Protein AF-A0ABD1UMJ4-F1 (afdb_monomer)

Foldseek 3Di:
DDDDDDDDPPPPDDPCRVPVDDDDPVPPPCDPVNVVVVPPPPDPPPDDFDADPNDTDDDDDPVNVVVVVVQQPLKDKAFAPAFDDDVVLVVVVLVVLVDPFDWDWADDDRGIIMIGTPDPCSSVSVVVDPCVVVDDD

Structure (mmCIF, N/CA/C/O backbone):
data_AF-A0ABD1UMJ4-F1
#
_entry.id   AF-A0ABD1UMJ4-F1
#
loop_
_atom_site.group_PDB
_atom_site.id
_atom_site.type_symbol
_atom_site.label_atom_id
_atom_site.label_alt_id
_atom_site.label_comp_id
_atom_site.label_asym_id
_atom_site.label_entity_id
_atom_site.label_seq_id
_atom_site.pdbx_PDB_ins_code
_atom_site.Cartn_x
_atom_site.Cartn_y
_atom_site.Cartn_z
_atom_site.occupancy
_atom_site.B_iso_or_equiv
_atom_site.auth_seq_id
_atom_site.auth_comp_id
_atom_site.auth_asym_id
_atom_site.auth_atom_id
_atom_site.pdbx_PDB_model_num
ATOM 1 N N . MET A 1 1 ? -54.437 -58.562 -3.055 1.00 43.81 1 MET A N 1
ATOM 2 C CA . MET A 1 1 ? -53.297 -57.847 -2.447 1.00 43.81 1 MET A CA 1
ATOM 3 C C . MET A 1 1 ? -52.247 -57.646 -3.526 1.00 43.81 1 MET A C 1
ATOM 5 O O . MET A 1 1 ? -51.534 -58.589 -3.827 1.00 43.81 1 MET A O 1
ATOM 9 N N . ALA A 1 2 ? -52.235 -56.474 -4.156 1.00 39.75 2 ALA A N 1
ATOM 10 C CA . ALA A 1 2 ? -51.136 -55.981 -4.986 1.00 39.75 2 ALA A CA 1
ATOM 11 C C . ALA A 1 2 ? -51.357 -54.469 -5.148 1.00 39.75 2 ALA A C 1
ATOM 13 O O . ALA A 1 2 ? -52.283 -54.056 -5.842 1.00 39.75 2 ALA A O 1
ATOM 14 N N . GLU A 1 3 ? -50.590 -53.663 -4.412 1.00 41.69 3 GLU A N 1
ATOM 15 C CA . GLU A 1 3 ? -50.497 -52.221 -4.638 1.00 41.69 3 GLU A CA 1
ATOM 16 C C . GLU A 1 3 ? -49.481 -51.982 -5.759 1.00 41.69 3 GLU A C 1
ATOM 18 O O . GLU A 1 3 ? -48.281 -52.166 -5.567 1.00 41.69 3 GLU A O 1
ATOM 23 N N . GLU A 1 4 ? -49.959 -51.601 -6.941 1.00 43.12 4 GLU A N 1
ATOM 24 C CA . GLU A 1 4 ? -49.116 -51.119 -8.037 1.00 43.12 4 GLU A CA 1
ATOM 25 C C . GLU A 1 4 ? -48.921 -49.606 -7.854 1.00 43.12 4 GLU A C 1
ATOM 27 O O . GLU A 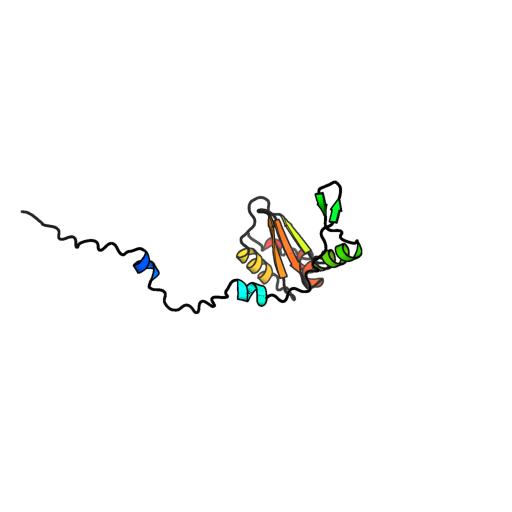1 4 ? -49.802 -48.795 -8.146 1.00 43.12 4 GLU A O 1
ATOM 32 N N . GLY A 1 5 ? -47.766 -49.226 -7.305 1.00 42.66 5 GLY A N 1
ATOM 33 C CA . GLY A 1 5 ? -47.343 -47.836 -7.167 1.00 42.66 5 GLY A CA 1
ATOM 34 C C . GLY A 1 5 ? -47.042 -47.209 -8.528 1.00 42.66 5 GLY A C 1
ATOM 35 O O . GLY A 1 5 ? -46.014 -47.486 -9.144 1.00 42.66 5 GLY A O 1
ATOM 36 N N . ILE A 1 6 ? -47.925 -46.321 -8.980 1.00 47.91 6 ILE A N 1
ATOM 37 C CA . ILE A 1 6 ? -47.731 -45.499 -10.177 1.00 47.91 6 ILE A CA 1
ATOM 38 C C . ILE A 1 6 ? -46.713 -44.396 -9.848 1.00 47.91 6 ILE A C 1
ATOM 40 O O . ILE A 1 6 ? -47.076 -43.336 -9.340 1.00 47.91 6 ILE A O 1
ATOM 44 N N . TYR A 1 7 ? -45.432 -44.617 -10.146 1.00 46.56 7 TYR A N 1
ATOM 45 C CA . TYR A 1 7 ? -44.471 -43.516 -10.256 1.00 46.56 7 TYR A CA 1
ATOM 46 C C . TYR A 1 7 ? -44.505 -42.962 -11.687 1.00 46.56 7 TYR A C 1
ATOM 48 O O . TYR A 1 7 ? -44.305 -43.725 -12.636 1.00 46.56 7 TYR A O 1
ATOM 56 N N . PRO A 1 8 ? -44.749 -41.654 -11.888 1.00 59.72 8 PRO A N 1
ATOM 57 C CA . PRO A 1 8 ? -44.726 -41.074 -13.223 1.00 59.72 8 PRO A CA 1
ATOM 58 C C . PRO A 1 8 ? -43.303 -41.116 -13.807 1.00 59.72 8 PRO A C 1
ATOM 60 O O . PRO A 1 8 ? -42.323 -41.029 -13.057 1.00 59.72 8 PRO A O 1
ATOM 63 N N . PRO A 1 9 ? -43.154 -41.216 -15.141 1.00 53.41 9 PRO A N 1
ATOM 64 C CA . PRO A 1 9 ? -41.846 -41.224 -15.777 1.00 53.41 9 PRO A CA 1
ATOM 65 C C . PRO A 1 9 ? -41.124 -39.909 -15.473 1.00 53.41 9 PRO A C 1
ATOM 67 O O . PRO A 1 9 ? -41.592 -38.821 -15.813 1.00 53.41 9 PRO A O 1
ATOM 70 N N . MET A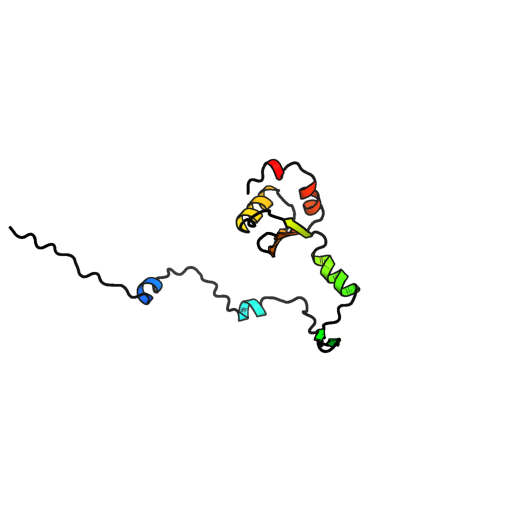 1 10 ? -39.968 -40.010 -14.817 1.00 55.25 10 MET A N 1
ATOM 71 C CA . MET A 1 10 ? -39.075 -38.883 -14.558 1.00 55.25 10 MET A CA 1
ATOM 72 C C . MET A 1 10 ? -38.580 -38.323 -15.895 1.00 55.25 10 MET A C 1
ATOM 74 O O . MET A 1 10 ? -37.611 -38.816 -16.474 1.00 55.25 10 MET A O 1
ATOM 78 N N . CYS A 1 11 ? -39.254 -37.285 -16.388 1.00 57.12 11 CYS A N 1
ATOM 79 C CA . CYS A 1 11 ? -38.816 -36.502 -17.533 1.00 57.12 11 CYS A CA 1
ATOM 80 C C . CYS A 1 11 ? -37.507 -35.794 -17.149 1.00 57.12 11 CYS A C 1
ATOM 82 O O . CYS A 1 11 ? -37.504 -34.779 -16.446 1.00 57.12 11 CYS A O 1
ATOM 84 N N . ARG A 1 12 ? -36.370 -36.388 -17.531 1.00 57.91 12 ARG A N 1
ATOM 85 C CA . ARG A 1 12 ? -35.047 -35.795 -17.327 1.00 57.91 12 ARG A CA 1
ATOM 86 C C . ARG A 1 12 ? -34.929 -34.580 -18.239 1.00 57.91 12 ARG A C 1
ATOM 88 O O . ARG A 1 12 ? -34.683 -34.722 -19.432 1.00 57.91 12 ARG A O 1
ATOM 95 N N . LYS A 1 13 ? -35.112 -33.392 -17.666 1.00 60.59 13 LYS A N 1
ATOM 96 C CA . LYS A 1 13 ? -34.873 -32.124 -18.360 1.00 60.59 13 LYS A CA 1
ATOM 97 C C . LYS A 1 13 ? -33.427 -32.076 -18.844 1.00 60.59 13 LYS A C 1
ATOM 99 O O . LYS A 1 13 ? -32.503 -32.382 -18.088 1.00 60.59 13 LYS A O 1
ATOM 104 N N . SER A 1 14 ? -33.241 -31.695 -20.103 1.00 68.25 14 SER A N 1
ATOM 105 C CA . SER A 1 14 ? -31.914 -31.470 -20.677 1.00 68.25 14 SER A CA 1
ATOM 106 C C . SER A 1 14 ? -31.247 -30.274 -19.992 1.00 68.25 14 SER A C 1
ATOM 108 O O . SER A 1 14 ? -31.924 -29.323 -19.601 1.00 68.25 14 SER A O 1
ATOM 110 N N . TYR A 1 15 ? -29.916 -30.286 -19.875 1.00 49.16 15 TYR A N 1
ATOM 111 C CA . TYR A 1 15 ? -29.146 -29.167 -19.314 1.00 49.16 15 TYR A CA 1
ATOM 112 C C . TYR A 1 15 ? -29.509 -27.833 -19.990 1.00 49.16 15 TYR A C 1
ATOM 114 O O . TYR A 1 15 ? -29.702 -26.833 -19.304 1.00 49.16 15 TYR A O 1
ATOM 122 N N . ALA A 1 16 ? -29.715 -27.850 -21.315 1.00 59.38 16 ALA A N 1
ATOM 123 C CA . ALA A 1 16 ? -30.155 -26.699 -22.110 1.00 59.38 16 ALA A CA 1
ATOM 124 C C . ALA A 1 16 ? -31.508 -26.121 -21.646 1.00 59.38 16 ALA A C 1
ATOM 126 O O . ALA A 1 16 ? -31.731 -24.915 -21.686 1.00 59.38 16 ALA A O 1
ATOM 127 N N . GLU A 1 17 ? -32.401 -26.975 -21.155 1.00 60.84 17 GLU A N 1
ATOM 128 C CA . GLU A 1 17 ? -33.739 -26.602 -20.699 1.00 60.84 17 GLU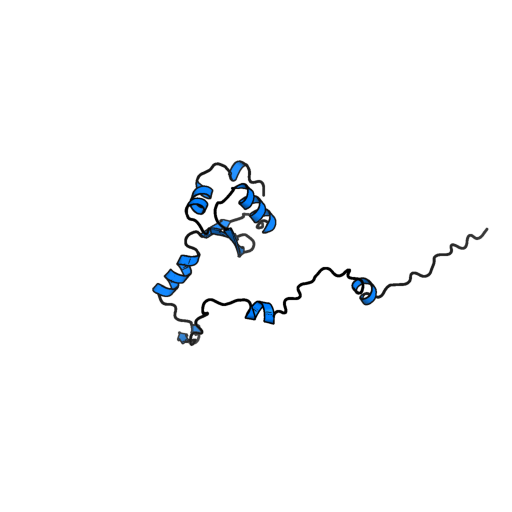 A CA 1
ATOM 129 C C . GLU A 1 17 ? -33.715 -26.005 -19.283 1.00 60.84 17 GLU A C 1
ATOM 131 O O . GLU A 1 17 ? -34.491 -25.103 -18.967 1.00 60.84 17 GLU A O 1
ATOM 136 N N . VAL A 1 18 ? -32.777 -26.460 -18.443 1.00 59.66 18 VAL A N 1
ATOM 137 C CA . VAL A 1 18 ? -32.519 -25.882 -17.113 1.00 59.66 18 VAL A CA 1
ATOM 138 C C . VAL A 1 18 ? -31.911 -24.483 -17.237 1.00 59.66 18 VAL A C 1
ATOM 140 O O . VAL A 1 18 ? -32.262 -23.594 -16.464 1.00 59.66 18 VAL A O 1
ATOM 143 N N . VAL A 1 19 ? -31.041 -24.258 -18.226 1.00 63.78 19 VAL A N 1
ATOM 144 C CA . VAL A 1 19 ? -30.393 -22.949 -18.435 1.00 63.78 19 VAL A CA 1
ATOM 145 C C . VAL A 1 19 ? -31.207 -21.984 -19.306 1.00 63.78 19 VAL A C 1
ATOM 147 O O . VAL A 1 19 ? -30.949 -20.782 -19.276 1.00 63.78 19 VAL A O 1
ATOM 150 N N . GLY A 1 20 ? -32.204 -22.475 -20.050 1.00 48.41 20 GLY A N 1
ATOM 151 C CA . GLY A 1 20 ? -32.977 -21.693 -21.024 1.00 48.41 20 GLY A CA 1
ATOM 152 C C . GLY A 1 20 ? -34.005 -20.717 -20.437 1.00 48.41 20 GLY A C 1
ATOM 153 O O . GLY A 1 20 ? -34.531 -19.880 -21.165 1.00 48.41 20 GLY A O 1
ATOM 154 N N . ARG A 1 21 ? -34.296 -20.772 -19.130 1.00 51.25 21 ARG A N 1
ATOM 155 C CA . ARG A 1 21 ? -35.184 -19.805 -18.461 1.00 51.25 21 ARG A CA 1
ATOM 156 C C . ARG A 1 21 ? -34.393 -18.879 -17.548 1.00 51.25 21 ARG A C 1
ATOM 158 O O . ARG A 1 21 ? -34.421 -19.019 -16.328 1.00 51.25 21 ARG A O 1
ATOM 165 N N . LYS A 1 22 ? -33.732 -17.883 -18.134 1.00 47.19 22 LYS A N 1
ATOM 166 C CA . LYS A 1 22 ? -33.387 -16.667 -17.394 1.00 47.19 22 LYS A CA 1
ATOM 167 C C . LYS A 1 22 ? -34.503 -15.647 -17.585 1.00 47.19 22 LYS A C 1
ATOM 169 O O . LYS A 1 22 ? -34.756 -15.197 -18.698 1.00 47.19 22 LYS A O 1
ATOM 174 N N . ALA A 1 23 ? -35.152 -15.275 -16.480 1.00 45.75 23 ALA A N 1
ATOM 175 C CA . ALA A 1 23 ? -35.774 -13.964 -16.377 1.00 45.75 23 ALA A CA 1
ATOM 176 C C . ALA A 1 23 ? -34.718 -12.924 -16.774 1.00 45.75 23 ALA A C 1
ATOM 178 O O . ALA A 1 23 ? -33.555 -13.059 -16.380 1.00 45.75 23 ALA A O 1
ATOM 179 N N . ALA A 1 24 ? -35.106 -11.945 -17.587 1.00 47.78 24 ALA A N 1
ATOM 180 C CA . ALA A 1 24 ? -34.226 -10.889 -18.060 1.00 47.78 24 ALA A CA 1
ATOM 181 C C . ALA A 1 24 ? -33.731 -10.045 -16.874 1.00 47.78 24 ALA A C 1
ATOM 183 O O . ALA A 1 24 ? -34.290 -9.007 -16.535 1.00 47.78 24 ALA A O 1
ATOM 184 N N . ILE A 1 25 ? -32.666 -10.506 -16.225 1.00 51.62 25 ILE A N 1
ATOM 185 C CA . ILE A 1 25 ? -31.741 -9.631 -15.522 1.00 51.62 25 ILE A CA 1
ATOM 186 C C . ILE A 1 25 ? -31.141 -8.774 -16.639 1.00 51.62 25 ILE A C 1
ATOM 188 O O . ILE A 1 25 ? -30.676 -9.368 -17.618 1.00 51.62 25 ILE A O 1
ATOM 192 N N . PRO A 1 26 ? -31.159 -7.430 -16.565 1.00 43.72 26 PRO A N 1
ATOM 193 C CA . PRO A 1 26 ? -30.450 -6.588 -17.519 1.00 43.72 26 PRO A CA 1
ATOM 194 C C . PRO A 1 26 ? -28.950 -6.869 -17.387 1.00 43.72 26 PRO A C 1
ATOM 196 O O . PRO A 1 26 ? -28.209 -6.223 -16.649 1.00 43.72 26 PRO A O 1
ATOM 199 N N . SER A 1 27 ? -28.522 -7.911 -18.088 1.00 53.44 27 SER A N 1
ATOM 200 C CA . SER A 1 27 ? -27.148 -8.276 -18.333 1.00 53.44 27 SER A CA 1
ATOM 201 C C . SER A 1 27 ? -26.615 -7.185 -19.239 1.00 53.44 27 SER A C 1
ATOM 203 O O . SER A 1 27 ? -26.861 -7.177 -20.443 1.00 53.44 27 SER A O 1
ATOM 205 N N . ARG A 1 28 ? -25.952 -6.188 -18.653 1.00 57.25 28 ARG A N 1
ATOM 206 C CA . ARG A 1 28 ? -25.111 -5.283 -19.426 1.00 57.25 28 ARG A CA 1
ATOM 207 C C . ARG A 1 28 ? -23.933 -6.127 -19.899 1.00 57.25 28 ARG A C 1
ATOM 209 O O . ARG A 1 28 ? -22.894 -6.149 -19.244 1.00 57.25 28 ARG A O 1
ATOM 216 N N . GLU A 1 29 ? -24.135 -6.867 -20.985 1.00 57.34 29 GLU A N 1
ATOM 217 C CA . GLU A 1 29 ? -23.101 -7.630 -21.675 1.00 57.34 29 GLU A CA 1
ATOM 218 C C . GLU A 1 29 ? -22.128 -6.623 -22.271 1.00 57.34 29 GLU A C 1
ATOM 220 O O . GLU A 1 29 ? -22.232 -6.186 -23.414 1.00 57.34 29 GLU A O 1
ATOM 225 N N . LYS A 1 30 ? -21.202 -6.157 -21.438 1.00 59.47 30 LYS A N 1
ATOM 226 C CA . LYS A 1 30 ? -20.046 -5.433 -21.928 1.00 59.47 30 LYS A CA 1
ATOM 227 C C . LYS A 1 30 ? -19.196 -6.489 -22.620 1.00 59.47 30 LYS A C 1
ATOM 229 O O . LYS A 1 30 ? -18.596 -7.324 -21.948 1.00 59.47 30 LYS A O 1
ATOM 234 N N . SER A 1 31 ? -19.193 -6.478 -23.952 1.00 76.31 31 SER A N 1
ATOM 235 C CA . SER A 1 31 ? -18.185 -7.200 -24.730 1.00 76.31 31 SER A CA 1
ATOM 236 C C . SER A 1 31 ? -16.804 -6.888 -24.145 1.00 76.31 31 SER A C 1
ATOM 238 O O . SER A 1 31 ? -16.559 -5.747 -23.740 1.00 76.31 31 SER A O 1
ATOM 240 N N . PHE A 1 32 ? -15.907 -7.876 -24.103 1.00 65.69 32 PHE A N 1
ATOM 241 C CA . PHE A 1 32 ? -14.512 -7.660 -23.705 1.00 65.69 32 PHE A CA 1
ATOM 242 C C . PHE A 1 32 ? -13.897 -6.489 -24.482 1.00 65.69 32 PHE A C 1
ATOM 244 O O . PHE A 1 32 ? -13.219 -5.650 -23.897 1.00 65.69 32 PHE A O 1
ATOM 251 N N . GLU A 1 33 ? -14.235 -6.365 -25.766 1.00 69.38 33 GLU A N 1
ATOM 252 C CA . GLU A 1 33 ? -13.840 -5.241 -26.614 1.00 69.38 33 GLU A CA 1
ATOM 253 C C . GLU A 1 33 ? -14.361 -3.900 -26.084 1.00 69.38 33 GLU A C 1
ATOM 255 O O . GLU A 1 33 ? -13.607 -2.936 -26.010 1.00 69.38 33 GLU A O 1
ATOM 260 N N . GLY A 1 34 ? -15.616 -3.845 -25.631 1.00 70.62 34 GLY A N 1
ATOM 261 C CA . GLY A 1 34 ? -16.221 -2.649 -25.039 1.00 70.62 34 GLY A CA 1
ATOM 262 C C . GLY A 1 34 ? -15.631 -2.265 -23.677 1.00 70.62 34 GLY A C 1
ATOM 263 O O . GLY A 1 34 ? -15.680 -1.099 -23.291 1.00 70.62 34 GLY A O 1
ATOM 264 N N . ILE A 1 35 ? -15.057 -3.223 -22.943 1.00 70.88 35 ILE A N 1
ATOM 265 C CA . ILE A 1 35 ? -14.307 -2.944 -21.711 1.00 70.88 35 ILE A CA 1
ATOM 266 C C . ILE A 1 35 ? -12.934 -2.372 -22.066 1.00 70.88 35 ILE A C 1
ATOM 268 O O . ILE A 1 35 ? -12.571 -1.326 -21.542 1.00 70.88 35 ILE A O 1
ATOM 272 N N . VAL A 1 36 ? -12.211 -3.011 -22.990 1.00 70.44 36 VAL A N 1
ATOM 273 C CA . VAL A 1 36 ? -10.867 -2.583 -23.408 1.00 70.44 36 VAL A CA 1
ATOM 274 C C . VAL A 1 36 ? -10.896 -1.207 -24.081 1.00 70.44 36 VAL A C 1
ATOM 276 O O . VAL A 1 36 ? -10.067 -0.365 -23.766 1.00 70.44 36 VAL A O 1
ATOM 279 N N . THR A 1 37 ? -11.875 -0.935 -24.948 1.00 69.00 37 THR A N 1
ATOM 280 C CA . THR A 1 37 ? -12.031 0.381 -25.602 1.00 69.00 37 THR A CA 1
ATOM 281 C C . THR A 1 37 ? -12.621 1.451 -24.683 1.00 69.00 37 THR A C 1
ATOM 283 O O . THR A 1 37 ? -12.333 2.634 -24.851 1.00 69.00 37 THR A O 1
ATOM 286 N N . GLY A 1 38 ? -13.436 1.063 -23.697 1.00 61.41 38 GLY A N 1
ATOM 287 C CA . GLY A 1 38 ? -13.981 1.978 -22.690 1.00 61.41 38 GLY A CA 1
ATOM 288 C C . GLY A 1 38 ? -12.955 2.413 -21.640 1.00 61.41 38 GLY A C 1
ATOM 289 O O . GLY A 1 38 ? -13.124 3.458 -21.008 1.00 61.41 38 GLY A O 1
ATOM 290 N N . MET A 1 39 ? -11.883 1.638 -21.464 1.00 58.88 39 MET A N 1
ATOM 291 C CA . MET A 1 39 ? -10.720 2.033 -20.682 1.00 58.88 39 MET A CA 1
ATOM 292 C C . MET A 1 39 ? -9.894 3.009 -21.517 1.00 58.88 39 MET A C 1
ATOM 294 O O . MET A 1 39 ? -9.054 2.614 -22.319 1.00 58.88 39 MET A O 1
ATOM 298 N N . LYS A 1 40 ? -10.117 4.311 -21.318 1.00 54.59 40 LYS A N 1
ATOM 299 C CA . LYS A 1 40 ? -9.109 5.307 -21.684 1.00 54.59 40 LYS A CA 1
ATOM 300 C C . LYS A 1 40 ? -7.869 4.991 -20.852 1.00 54.59 40 LYS A C 1
ATOM 302 O O . LYS A 1 40 ? -7.829 5.323 -19.672 1.00 54.59 40 LYS A O 1
ATOM 307 N N . SER A 1 41 ? -6.905 4.276 -21.428 1.00 56.38 41 SER A N 1
ATOM 308 C CA . SER A 1 41 ? -5.596 4.165 -20.806 1.00 56.38 41 SER A CA 1
ATOM 309 C C . SER A 1 41 ? -4.989 5.557 -20.843 1.00 56.38 41 SER A C 1
ATOM 311 O O . SER A 1 41 ? -4.771 6.098 -21.932 1.00 56.38 41 SER A O 1
ATOM 313 N N . ASP A 1 42 ? -4.708 6.139 -19.686 1.00 56.47 42 ASP A N 1
ATOM 314 C CA . ASP A 1 42 ? -3.662 7.149 -19.618 1.00 56.47 42 ASP A CA 1
ATOM 315 C C . ASP A 1 42 ? -2.413 6.507 -20.236 1.00 56.47 42 ASP A C 1
ATOM 317 O O . ASP A 1 42 ? -1.960 5.478 -19.741 1.00 56.47 42 ASP A O 1
ATOM 321 N N . ASN A 1 43 ? -1.992 7.029 -21.398 1.00 57.53 43 ASN A N 1
ATOM 322 C CA . ASN A 1 43 ? -0.894 6.569 -22.260 1.00 57.53 43 ASN A CA 1
ATOM 323 C C . ASN A 1 43 ? -0.065 5.413 -21.676 1.00 57.53 43 ASN A C 1
ATOM 325 O O . ASN A 1 43 ? 0.868 5.635 -20.900 1.00 57.53 43 ASN A O 1
ATOM 329 N N . VAL A 1 44 ? -0.362 4.177 -22.087 1.00 55.41 44 VAL A N 1
ATOM 330 C CA . VAL A 1 44 ? 0.662 3.133 -22.019 1.00 55.41 44 VAL A CA 1
ATOM 331 C C . VAL A 1 44 ? 1.695 3.527 -23.066 1.00 55.41 44 VAL A C 1
ATOM 333 O O . VAL A 1 44 ? 1.464 3.323 -24.256 1.00 55.41 44 VAL A O 1
ATOM 336 N N . ASP A 1 45 ? 2.795 4.148 -22.635 1.00 65.75 45 ASP A N 1
ATOM 337 C CA . ASP A 1 45 ? 3.940 4.402 -23.507 1.00 65.75 45 ASP A CA 1
ATOM 338 C C . ASP A 1 45 ? 4.403 3.053 -24.060 1.00 65.75 45 ASP A C 1
ATOM 340 O O . ASP A 1 45 ? 5.009 2.242 -23.353 1.00 65.75 45 ASP A O 1
ATOM 344 N N . VAL A 1 46 ? 4.075 2.787 -25.323 1.00 68.38 46 VAL A N 1
ATOM 345 C CA . VAL A 1 46 ? 4.579 1.624 -26.046 1.00 68.38 46 VAL A CA 1
ATOM 346 C C . VAL A 1 46 ? 6.063 1.877 -26.272 1.00 68.38 46 VAL A C 1
ATOM 348 O O . VAL A 1 46 ? 6.450 2.668 -27.128 1.00 68.38 46 VAL A O 1
ATOM 351 N N . ARG A 1 47 ? 6.895 1.248 -25.444 1.00 70.56 47 ARG A N 1
ATOM 352 C CA . ARG A 1 47 ? 8.352 1.383 -25.506 1.00 70.56 47 ARG A CA 1
ATOM 353 C C . ARG A 1 47 ? 8.950 0.299 -26.377 1.00 70.56 47 ARG A C 1
ATOM 355 O O . ARG A 1 47 ? 8.490 -0.842 -26.375 1.00 70.56 47 ARG A O 1
ATOM 362 N N . GLU A 1 48 ? 10.023 0.653 -27.068 1.00 76.50 48 GLU A N 1
ATOM 363 C CA . GLU A 1 48 ? 10.851 -0.326 -27.757 1.00 76.50 48 GLU A CA 1
ATOM 364 C C . GLU A 1 48 ? 11.544 -1.223 -26.723 1.00 76.50 48 GLU A C 1
ATOM 366 O O . GLU A 1 48 ? 12.203 -0.750 -25.793 1.00 76.50 48 GLU A O 1
ATOM 371 N N . ALA A 1 49 ? 11.363 -2.537 -26.862 1.00 79.06 49 ALA A N 1
ATOM 372 C CA . ALA A 1 49 ? 12.056 -3.508 -26.031 1.00 79.06 49 ALA A CA 1
ATOM 373 C C . ALA A 1 49 ? 13.553 -3.493 -26.379 1.00 79.06 49 ALA A C 1
ATOM 375 O O . ALA A 1 49 ? 13.933 -3.674 -27.534 1.00 79.06 49 ALA A O 1
ATOM 376 N N . SER A 1 50 ? 14.404 -3.292 -25.374 1.00 81.62 50 SER A N 1
ATOM 377 C CA . SER A 1 50 ? 15.860 -3.371 -25.517 1.00 81.62 50 SER A CA 1
ATOM 378 C C . SER A 1 50 ? 16.363 -4.766 -25.132 1.00 81.62 50 SER A C 1
ATOM 380 O O . SER A 1 50 ? 15.655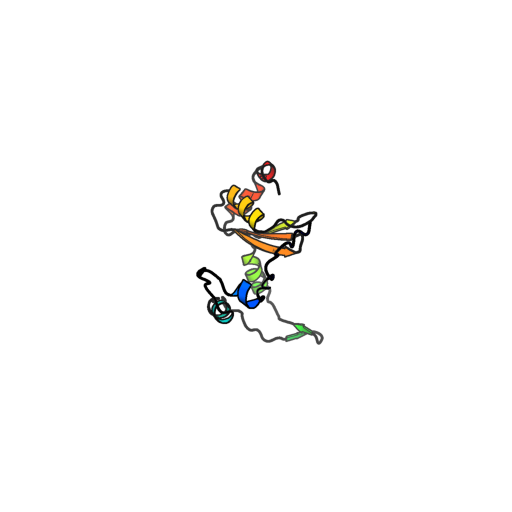 -5.523 -24.471 1.00 81.62 50 SER A O 1
ATOM 382 N N . VAL A 1 51 ? 17.585 -5.128 -25.529 1.00 89.81 51 VAL A N 1
ATOM 383 C CA . VAL A 1 51 ? 18.216 -6.396 -25.129 1.00 89.81 51 VAL A CA 1
ATOM 384 C C . VAL A 1 51 ? 19.392 -6.099 -24.206 1.00 89.81 51 VAL A C 1
ATOM 386 O O . VAL A 1 51 ? 20.344 -5.428 -24.601 1.00 89.81 51 VAL A O 1
ATOM 389 N N . TYR A 1 52 ? 19.348 -6.624 -22.984 1.00 86.50 52 TYR A N 1
ATOM 390 C CA . TYR A 1 52 ? 20.445 -6.563 -22.022 1.00 86.50 52 TYR A CA 1
ATOM 391 C C . TYR A 1 52 ? 20.861 -7.989 -21.655 1.00 86.50 52 TYR A C 1
ATOM 393 O O . TYR A 1 52 ? 20.043 -8.770 -21.189 1.00 86.50 52 TYR A O 1
ATOM 401 N N . LYS A 1 53 ? 22.131 -8.354 -21.883 1.00 90.19 53 LYS A N 1
ATOM 402 C CA . LYS A 1 53 ? 22.663 -9.713 -21.623 1.00 90.19 53 LYS A CA 1
ATOM 403 C C . LYS A 1 53 ? 21.855 -10.852 -22.279 1.00 90.19 53 LYS A C 1
ATOM 405 O O . LYS A 1 53 ? 21.677 -11.904 -21.679 1.00 90.19 53 LYS A O 1
ATOM 410 N N . ASN A 1 54 ? 21.411 -10.658 -23.523 1.00 92.00 54 ASN A N 1
ATOM 411 C CA . ASN A 1 54 ? 20.542 -11.588 -24.265 1.00 92.00 54 ASN A CA 1
ATOM 412 C C . ASN A 1 54 ? 19.135 -11.776 -23.667 1.00 92.00 54 ASN A C 1
ATOM 414 O O . ASN A 1 54 ? 18.408 -12.665 -24.104 1.00 92.00 54 ASN A O 1
ATOM 418 N N . GLU A 1 55 ? 18.727 -10.928 -22.720 1.00 88.38 55 GLU A N 1
ATOM 419 C CA . GLU A 1 55 ? 17.379 -10.917 -22.158 1.00 88.38 55 GLU A CA 1
ATOM 420 C C . GLU A 1 55 ? 16.635 -9.639 -22.576 1.00 88.38 55 GLU A C 1
ATOM 422 O O . GLU A 1 55 ? 17.240 -8.560 -22.641 1.00 88.38 55 GLU A O 1
ATOM 427 N N . PRO A 1 56 ? 15.329 -9.731 -22.886 1.00 90.38 56 PRO A N 1
ATOM 428 C CA . PRO A 1 56 ? 14.520 -8.557 -23.166 1.00 90.38 56 PRO A CA 1
ATOM 429 C C . PRO A 1 56 ? 14.377 -7.706 -21.899 1.00 90.38 56 PRO A C 1
ATOM 431 O O . PRO A 1 56 ? 14.015 -8.198 -20.831 1.00 90.38 56 PRO A O 1
ATOM 434 N N . TYR A 1 57 ? 14.643 -6.413 -22.031 1.00 88.19 57 TYR A N 1
ATOM 435 C CA . TYR A 1 57 ? 14.616 -5.440 -20.949 1.00 88.19 57 TYR A CA 1
ATOM 436 C C . TYR A 1 57 ? 13.958 -4.137 -21.408 1.00 88.19 57 TYR A C 1
ATOM 438 O O . TYR A 1 57 ? 14.149 -3.680 -22.537 1.00 88.19 57 TYR A O 1
ATOM 446 N N . ILE A 1 58 ? 13.205 -3.508 -20.509 1.00 88.38 58 ILE A N 1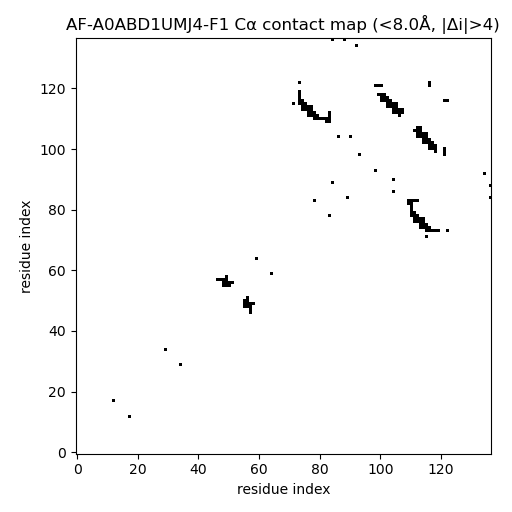
ATOM 447 C CA . ILE A 1 58 ? 12.593 -2.199 -20.735 1.00 88.38 58 ILE A CA 1
ATOM 448 C C . ILE A 1 58 ? 13.317 -1.193 -19.835 1.00 88.38 58 ILE A C 1
ATOM 450 O O . ILE A 1 58 ? 13.219 -1.318 -18.610 1.00 88.38 58 ILE A O 1
ATOM 454 N N . PRO A 1 59 ? 14.033 -0.202 -20.399 1.00 84.50 59 PRO A N 1
ATOM 455 C CA . PRO A 1 59 ? 14.651 0.838 -19.596 1.00 84.50 59 PRO A CA 1
ATOM 456 C C . PRO A 1 59 ? 13.570 1.710 -18.956 1.00 84.50 59 PRO A C 1
ATOM 458 O O . PRO A 1 59 ? 12.684 2.241 -19.631 1.00 84.50 59 PRO A O 1
ATOM 461 N N . VAL A 1 60 ? 13.657 1.846 -17.634 1.00 86.06 60 VAL A N 1
ATOM 462 C CA . VAL A 1 60 ? 12.823 2.751 -16.838 1.00 86.06 60 VAL A CA 1
ATOM 463 C C . VAL A 1 60 ? 13.746 3.770 -16.188 1.00 86.06 60 VAL A C 1
ATOM 465 O O . VAL A 1 60 ? 14.677 3.406 -15.466 1.00 86.06 60 VAL A O 1
ATOM 468 N N . SER A 1 61 ? 13.519 5.049 -16.474 1.00 89.19 61 SER A N 1
ATOM 469 C CA . SER A 1 61 ? 14.293 6.134 -15.887 1.00 89.19 61 SER A CA 1
ATOM 470 C C . SER A 1 61 ? 13.940 6.309 -14.406 1.00 89.19 61 SER A C 1
ATOM 472 O O . SER A 1 61 ? 12.893 5.875 -13.917 1.00 89.19 61 SER A O 1
ATOM 474 N N . LYS A 1 62 ? 14.816 6.981 -13.655 1.00 90.88 62 LYS A N 1
ATOM 475 C CA . LYS A 1 62 ? 14.562 7.251 -12.234 1.00 90.88 62 LYS A CA 1
ATOM 476 C C . LYS A 1 62 ? 13.336 8.149 -12.028 1.00 90.88 62 LYS A C 1
ATOM 478 O O . LYS A 1 62 ? 12.586 7.937 -11.080 1.00 90.88 62 LYS A O 1
ATOM 483 N N . GLU A 1 63 ? 13.131 9.119 -12.913 1.00 89.69 63 GLU A N 1
ATOM 484 C CA . GLU A 1 63 ? 11.991 10.044 -12.884 1.00 89.69 63 GLU A CA 1
ATOM 485 C C . GLU A 1 63 ? 10.673 9.301 -13.115 1.00 89.69 63 GLU A C 1
ATOM 487 O O . GLU A 1 63 ? 9.681 9.527 -12.424 1.00 89.69 63 GLU A O 1
ATOM 492 N N . GLU A 1 64 ? 10.678 8.339 -14.034 1.00 87.88 64 GLU A N 1
ATOM 493 C CA . GLU A 1 64 ? 9.523 7.489 -14.312 1.00 87.88 64 GLU A CA 1
ATOM 494 C C . GLU A 1 64 ? 9.212 6.569 -13.142 1.00 87.88 64 GLU A C 1
ATOM 496 O O . GLU A 1 64 ? 8.058 6.450 -12.742 1.00 87.88 64 GLU A O 1
ATOM 501 N N . MET A 1 65 ? 10.238 5.968 -12.538 1.00 89.06 65 MET A N 1
ATOM 502 C CA . MET A 1 65 ? 10.063 5.164 -11.334 1.00 89.06 65 MET A CA 1
ATOM 503 C C . MET A 1 65 ? 9.446 5.991 -10.198 1.00 89.06 65 MET A C 1
ATOM 505 O O . MET A 1 65 ? 8.565 5.500 -9.495 1.00 89.06 65 MET A O 1
ATOM 509 N N . GLN A 1 66 ? 9.849 7.256 -10.041 1.00 90.81 66 GLN A N 1
ATOM 510 C CA . GLN A 1 66 ? 9.231 8.167 -9.074 1.00 90.81 66 GLN A CA 1
ATOM 511 C C . GLN A 1 66 ? 7.779 8.492 -9.431 1.00 90.81 66 GLN A C 1
ATOM 513 O O . GLN A 1 66 ? 6.923 8.466 -8.550 1.00 90.81 66 GLN A O 1
ATOM 518 N N . LYS A 1 67 ? 7.475 8.732 -10.710 1.00 89.62 67 LYS A N 1
ATOM 519 C CA . LYS A 1 67 ? 6.100 8.950 -11.181 1.00 89.62 67 LYS A CA 1
ATOM 520 C C . LYS A 1 67 ? 5.206 7.735 -10.916 1.00 89.62 67 LYS A C 1
ATOM 522 O O . LYS A 1 67 ? 4.069 7.901 -10.488 1.00 89.62 67 LYS A O 1
ATOM 527 N N . LEU A 1 68 ? 5.720 6.523 -11.117 1.00 88.12 68 LEU A N 1
ATOM 528 C CA . LEU A 1 68 ? 5.008 5.281 -10.804 1.00 88.12 68 LEU A CA 1
ATOM 529 C C . LEU A 1 68 ? 4.817 5.102 -9.293 1.00 88.12 68 LEU A C 1
ATOM 531 O O . LEU A 1 68 ? 3.736 4.723 -8.847 1.00 88.12 68 LEU A O 1
ATOM 535 N N . ALA A 1 69 ? 5.839 5.420 -8.496 1.00 89.25 69 ALA A N 1
ATOM 536 C CA . ALA A 1 69 ? 5.757 5.364 -7.040 1.00 89.25 69 ALA A CA 1
ATOM 537 C C . ALA A 1 69 ? 4.763 6.390 -6.465 1.00 89.25 69 ALA A C 1
ATOM 539 O O . ALA A 1 69 ? 4.108 6.103 -5.465 1.00 89.25 69 ALA A O 1
ATOM 540 N N . GLN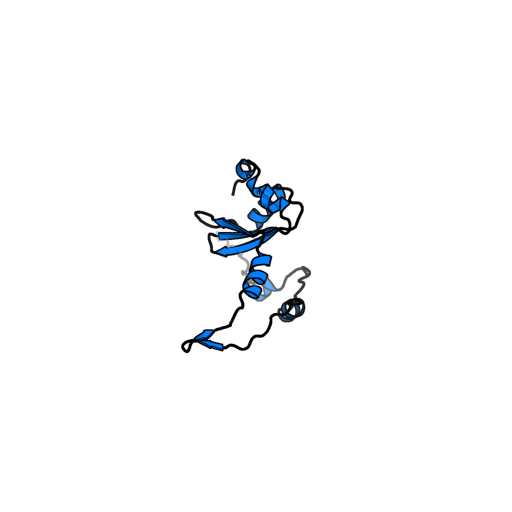 A 1 70 ? 4.602 7.549 -7.115 1.00 89.69 70 GLN A N 1
ATOM 541 C CA . GLN A 1 70 ? 3.662 8.603 -6.719 1.00 89.69 70 GLN A CA 1
ATOM 542 C C . GLN A 1 70 ? 2.223 8.081 -6.598 1.00 89.69 70 GLN A C 1
ATOM 544 O O . GLN A 1 70 ? 1.492 8.510 -5.709 1.00 89.69 70 GLN A O 1
ATOM 549 N N . TRP A 1 71 ? 1.817 7.131 -7.448 1.00 87.69 71 TRP A N 1
ATOM 550 C CA . TRP A 1 71 ? 0.466 6.561 -7.409 1.00 87.69 71 TRP A CA 1
ATOM 551 C C . TRP A 1 71 ? 0.180 5.806 -6.100 1.00 87.69 71 TRP A C 1
ATOM 553 O O . TRP A 1 71 ? -0.961 5.740 -5.647 1.00 87.69 71 TRP A O 1
ATOM 563 N N . PHE A 1 72 ? 1.222 5.291 -5.451 1.00 88.75 72 PHE A N 1
ATOM 564 C CA . PHE A 1 72 ? 1.133 4.572 -4.181 1.00 88.75 72 PHE A CA 1
ATOM 565 C C . PHE A 1 72 ? 1.695 5.384 -3.013 1.00 88.75 72 PHE A C 1
ATOM 567 O O . PHE A 1 72 ? 2.098 4.809 -2.001 1.00 88.75 72 PHE A O 1
ATOM 574 N N . LYS A 1 73 ? 1.728 6.720 -3.130 1.00 91.44 73 LYS A N 1
ATOM 575 C CA . LYS A 1 73 ? 2.241 7.611 -2.078 1.00 91.44 73 LYS A CA 1
ATOM 576 C C . LYS A 1 73 ? 1.550 7.372 -0.731 1.00 91.44 73 LYS A C 1
ATOM 578 O O . LYS A 1 73 ? 2.213 7.390 0.301 1.00 91.44 73 LYS A O 1
ATOM 583 N N . TYR A 1 74 ? 0.248 7.097 -0.758 1.00 92.56 74 TYR A N 1
ATOM 584 C CA . TYR A 1 74 ? -0.565 6.769 0.413 1.00 92.56 74 TYR A CA 1
ATOM 585 C C . TYR A 1 74 ? -0.976 5.288 0.405 1.00 92.56 74 TYR A C 1
ATOM 587 O O . TYR A 1 74 ? -2.091 4.925 0.771 1.00 92.56 74 TYR A O 1
ATOM 595 N N . GLY A 1 75 ? -0.077 4.416 -0.054 1.00 92.44 75 GLY A N 1
ATOM 596 C CA . GLY A 1 75 ? -0.277 2.973 -0.080 1.00 92.44 75 GLY A CA 1
ATOM 597 C C . GLY A 1 75 ? 0.078 2.309 1.252 1.00 92.44 75 GLY A C 1
ATOM 598 O O . GLY A 1 75 ? 1.142 2.543 1.820 1.00 92.44 75 GLY A O 1
ATOM 599 N N . LEU A 1 76 ? -0.782 1.412 1.727 1.00 92.31 76 LEU A N 1
ATOM 600 C CA . LEU A 1 76 ? -0.572 0.571 2.900 1.00 92.31 76 LEU A CA 1
ATOM 601 C C . LEU A 1 76 ? -0.700 -0.906 2.528 1.00 92.31 76 LEU A C 1
ATOM 603 O O . LEU A 1 76 ? -1.703 -1.338 1.964 1.00 92.31 76 LEU A O 1
ATOM 607 N N . VAL A 1 77 ? 0.293 -1.707 2.907 1.00 91.88 77 VAL A N 1
ATOM 608 C CA . VAL A 1 77 ? 0.241 -3.163 2.745 1.00 91.88 77 VAL A CA 1
ATOM 609 C C . VAL A 1 77 ? -0.213 -3.809 4.049 1.00 91.88 77 VAL A C 1
ATOM 611 O O . VAL A 1 77 ? 0.498 -3.801 5.052 1.00 91.88 77 VAL A O 1
ATOM 614 N N . GLY A 1 78 ? -1.401 -4.405 4.024 1.00 88.44 78 GLY A N 1
ATOM 615 C CA . GLY A 1 78 ? -1.919 -5.237 5.1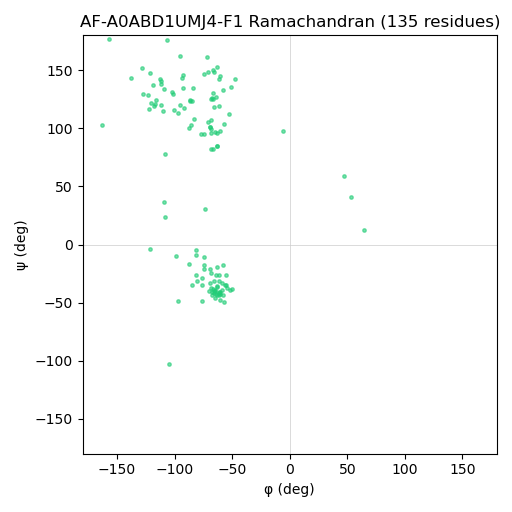00 1.00 88.44 78 GLY A CA 1
ATOM 616 C C . GLY A 1 78 ? -1.449 -6.681 4.945 1.00 88.44 78 GLY A C 1
ATOM 617 O O . GLY A 1 78 ? -1.706 -7.314 3.919 1.00 88.44 78 GLY A O 1
ATOM 618 N N . LYS A 1 79 ? -0.790 -7.218 5.976 1.00 89.38 79 LYS A N 1
ATOM 619 C CA . LYS A 1 79 ? -0.381 -8.627 6.056 1.00 89.38 79 LYS A CA 1
ATOM 620 C C . LYS A 1 79 ? -1.340 -9.416 6.944 1.00 89.38 79 LYS A C 1
ATOM 622 O O . LYS A 1 79 ? -1.561 -9.056 8.097 1.00 89.38 79 LYS A O 1
ATOM 627 N N . PHE A 1 80 ? -1.831 -10.540 6.435 1.00 87.25 80 PHE A N 1
ATOM 628 C CA . PHE A 1 80 ? -2.678 -11.486 7.158 1.00 87.25 80 PHE A CA 1
ATOM 629 C C . PHE A 1 80 ? -1.903 -12.777 7.440 1.00 87.25 80 PHE A C 1
ATOM 631 O O . PHE A 1 80 ? -1.246 -13.326 6.558 1.00 87.25 80 PHE A O 1
ATOM 638 N N . SER A 1 81 ? -1.968 -13.288 8.671 1.00 84.00 81 SER A N 1
ATOM 639 C CA . SER A 1 81 ? -1.196 -14.477 9.077 1.00 84.00 81 SER A CA 1
ATOM 640 C C . SER A 1 81 ? -1.616 -15.752 8.332 1.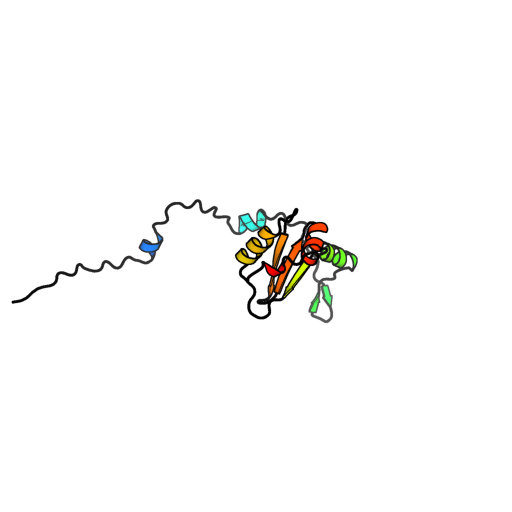00 84.00 81 SER A C 1
ATOM 642 O O . SER A 1 81 ? -0.771 -16.566 7.942 1.00 84.00 81 SER A O 1
ATOM 644 N N . HIS A 1 82 ? -2.923 -15.911 8.113 1.00 83.81 82 HIS A N 1
ATOM 645 C CA . HIS A 1 82 ? -3.514 -17.086 7.477 1.00 83.81 82 HIS A CA 1
ATOM 646 C C . HIS A 1 82 ? -3.934 -16.776 6.044 1.00 83.81 82 HIS A C 1
ATOM 648 O O . HIS A 1 82 ? -3.087 -16.715 5.160 1.00 83.81 82 HIS A O 1
ATOM 654 N N . VAL A 1 83 ? -5.230 -16.583 5.821 1.00 84.44 83 VAL A N 1
ATOM 655 C CA . VAL A 1 83 ? -5.816 -16.264 4.524 1.00 84.44 83 VAL A CA 1
ATOM 656 C C . VAL A 1 83 ? -6.343 -14.845 4.596 1.00 84.44 83 VAL A C 1
ATOM 658 O O . VAL A 1 83 ? -6.928 -14.445 5.606 1.00 84.44 83 VAL A O 1
ATOM 661 N N . LYS A 1 84 ? -6.121 -14.077 3.531 1.00 85.25 84 LYS A N 1
ATOM 662 C CA . LYS A 1 84 ? -6.669 -12.731 3.442 1.00 85.25 84 LYS A CA 1
ATOM 663 C C . LYS A 1 84 ? -8.207 -12.774 3.478 1.00 85.25 84 LYS A C 1
ATOM 665 O O . LYS A 1 84 ? -8.815 -13.660 2.869 1.00 85.25 84 LYS A O 1
ATOM 670 N N . PRO A 1 85 ? -8.860 -11.817 4.144 1.00 86.00 85 PRO A N 1
ATOM 671 C CA . PRO A 1 85 ? -10.307 -11.716 4.110 1.00 86.00 85 PRO A CA 1
ATOM 672 C C . PRO A 1 85 ? -10.810 -11.438 2.681 1.00 86.00 85 PRO A C 1
ATOM 674 O O . PRO A 1 85 ? -10.101 -10.838 1.863 1.00 86.00 85 PRO A O 1
ATOM 677 N N . PRO A 1 86 ? -12.047 -11.851 2.356 1.00 87.19 86 PRO A N 1
ATOM 678 C CA . PRO A 1 86 ? -12.684 -11.473 1.105 1.00 87.19 86 PRO A CA 1
ATOM 679 C C . PRO A 1 86 ? -12.819 -9.951 1.024 1.00 87.19 86 PRO A C 1
ATOM 681 O O . PRO A 1 86 ? -13.083 -9.273 2.017 1.00 87.19 86 PRO A O 1
ATOM 684 N N . PHE A 1 87 ? -12.683 -9.423 -0.188 1.00 85.25 87 PHE A N 1
ATOM 685 C CA . PHE A 1 87 ? -12.653 -7.985 -0.455 1.00 85.25 87 PHE A CA 1
ATOM 686 C C . PHE A 1 87 ? -13.889 -7.246 0.074 1.00 85.25 87 PHE A C 1
ATOM 688 O O . PHE A 1 87 ? -13.772 -6.150 0.606 1.00 85.25 87 PHE A O 1
ATOM 695 N N . VAL A 1 88 ? -15.057 -7.894 0.024 1.00 88.12 88 VAL A N 1
ATOM 696 C CA . VAL A 1 88 ? -16.319 -7.368 0.565 1.00 88.12 88 VAL A CA 1
ATOM 697 C C . VAL A 1 88 ? -16.210 -7.064 2.062 1.00 88.12 88 VAL A C 1
ATOM 699 O O . VAL A 1 88 ? -16.635 -6.001 2.501 1.00 88.12 88 VAL A O 1
ATOM 702 N N . LYS A 1 89 ? -15.591 -7.956 2.848 1.00 87.38 89 LYS A N 1
ATOM 703 C CA . LYS A 1 89 ? -15.378 -7.721 4.284 1.00 87.38 89 LYS A CA 1
ATOM 704 C C . LYS A 1 89 ? -14.411 -6.564 4.524 1.00 87.38 89 LYS A C 1
ATOM 706 O O . LYS A 1 89 ? -14.613 -5.786 5.447 1.00 87.38 89 LYS A O 1
ATOM 711 N N . VAL A 1 90 ? -13.374 -6.449 3.694 1.00 87.38 90 VAL A N 1
ATOM 712 C CA . VAL A 1 90 ? -12.408 -5.344 3.785 1.00 87.38 90 VAL A CA 1
ATOM 713 C C . VAL A 1 90 ? -13.095 -4.016 3.488 1.00 87.38 90 VAL A C 1
ATOM 715 O O . VAL A 1 90 ? -12.951 -3.082 4.263 1.00 87.38 90 VAL A O 1
ATOM 718 N N . GLN A 1 91 ? -13.909 -3.946 2.435 1.00 86.75 91 GLN A N 1
ATOM 719 C CA . GLN A 1 91 ? -14.688 -2.750 2.115 1.00 86.75 91 GLN A CA 1
ATOM 720 C C . GLN A 1 91 ? -15.679 -2.387 3.227 1.00 86.75 91 GLN A C 1
ATOM 722 O O . GLN A 1 91 ? -15.760 -1.230 3.618 1.00 86.75 91 GLN A O 1
ATOM 727 N N . GLN A 1 92 ? -16.392 -3.365 3.795 1.00 87.44 92 GLN A N 1
ATOM 728 C CA . GLN A 1 92 ? -17.291 -3.130 4.933 1.00 87.44 92 GLN A CA 1
ATOM 729 C C . GLN A 1 92 ? -16.546 -2.596 6.163 1.00 87.44 92 GLN A C 1
ATOM 731 O O . GLN A 1 92 ? -17.018 -1.670 6.824 1.00 87.44 92 GLN A O 1
ATOM 736 N N . ALA A 1 93 ? -15.369 -3.156 6.452 1.00 83.88 93 ALA A N 1
ATOM 737 C CA . ALA A 1 93 ? -14.506 -2.665 7.515 1.00 83.88 93 ALA A CA 1
ATOM 738 C C . ALA A 1 93 ? -14.086 -1.214 7.253 1.00 83.88 93 ALA A C 1
ATOM 740 O O . ALA A 1 93 ? -14.242 -0.385 8.142 1.00 83.88 93 ALA A O 1
ATOM 741 N N . LEU A 1 94 ? -13.637 -0.891 6.035 1.00 83.31 94 LEU A N 1
ATOM 742 C CA . LEU A 1 94 ? -13.245 0.466 5.636 1.00 83.31 94 LEU A CA 1
ATOM 743 C C . LEU A 1 94 ? -14.405 1.465 5.736 1.00 83.31 94 LEU A C 1
ATOM 745 O O . LEU A 1 94 ? -14.219 2.553 6.272 1.00 83.31 94 LEU A O 1
ATOM 749 N N . ASN A 1 95 ? -15.617 1.070 5.343 1.00 84.50 95 ASN A N 1
ATOM 750 C CA . ASN A 1 95 ? -16.812 1.909 5.471 1.00 84.50 95 ASN A CA 1
ATOM 751 C C . ASN A 1 95 ? -17.137 2.264 6.930 1.00 84.50 95 ASN A C 1
ATOM 753 O O . ASN A 1 95 ? -17.722 3.308 7.195 1.00 84.50 95 ASN A O 1
ATOM 757 N N . THR A 1 96 ? -16.729 1.429 7.891 1.00 83.88 96 THR A N 1
ATOM 758 C CA . THR A 1 96 ? -16.919 1.707 9.326 1.00 83.88 96 THR A CA 1
ATOM 759 C C . THR A 1 96 ? -16.035 2.862 9.814 1.00 83.88 96 THR A C 1
ATOM 761 O O . THR A 1 96 ? -16.322 3.465 10.845 1.00 83.88 96 THR A O 1
ATOM 764 N N . PHE A 1 97 ? -14.949 3.183 9.102 1.00 78.94 97 PHE A N 1
ATOM 765 C CA . PHE A 1 97 ? -14.024 4.247 9.499 1.00 78.94 97 PHE A CA 1
ATOM 766 C C . PHE A 1 97 ? -14.487 5.653 9.114 1.00 78.94 97 PHE A C 1
ATOM 768 O O . PHE A 1 97 ? -13.869 6.614 9.590 1.00 78.94 97 PHE A O 1
ATOM 775 N N . GLU A 1 98 ? -15.563 5.765 8.320 1.00 81.69 98 GLU A N 1
ATOM 776 C CA . GLU A 1 98 ? -16.077 7.036 7.788 1.00 81.69 98 GLU A CA 1
ATOM 777 C C . GLU A 1 98 ? -14.923 7.868 7.208 1.00 81.69 98 GLU A C 1
ATOM 779 O O . GLU A 1 98 ? -14.586 8.948 7.706 1.00 81.69 98 GLU A O 1
ATOM 784 N N . LEU A 1 99 ? -14.237 7.271 6.228 1.00 85.25 99 LEU A N 1
ATOM 785 C CA . LEU A 1 99 ? -13.152 7.910 5.489 1.00 85.25 99 LEU A CA 1
ATOM 786 C C . LEU A 1 99 ? -13.729 8.990 4.572 1.00 85.25 99 LEU A C 1
ATOM 788 O O . LEU A 1 99 ? -14.872 8.884 4.124 1.00 85.25 99 LEU A O 1
ATOM 792 N N . SER A 1 100 ? -12.952 10.045 4.351 1.00 86.31 100 SER A N 1
ATOM 793 C CA . SER A 1 100 ? -13.416 11.226 3.615 1.00 86.31 100 SER A CA 1
ATOM 794 C C . SER A 1 100 ? -13.255 11.050 2.106 1.00 86.31 100 SER A C 1
ATOM 796 O O . SER A 1 100 ? -14.078 11.550 1.342 1.00 86.31 100 SER A O 1
ATOM 798 N N . GLY A 1 101 ? -12.200 10.350 1.687 1.00 86.81 101 GLY A N 1
ATOM 799 C CA . GLY A 1 101 ? -11.895 10.033 0.298 1.00 86.81 101 GLY A CA 1
ATOM 800 C C . GLY A 1 101 ? -12.148 8.572 -0.070 1.00 86.81 101 GLY A C 1
ATOM 801 O O . GLY A 1 101 ? -12.469 7.721 0.766 1.00 86.81 101 GLY A O 1
ATOM 802 N N . ASP A 1 102 ? -11.960 8.283 -1.356 1.00 88.62 102 ASP A N 1
ATOM 803 C CA . ASP A 1 102 ? -12.050 6.926 -1.879 1.00 88.62 102 ASP A CA 1
ATOM 804 C C . ASP A 1 102 ? -10.825 6.089 -1.489 1.00 88.62 102 ASP A C 1
ATOM 806 O O . ASP A 1 102 ? -9.688 6.568 -1.415 1.00 88.62 102 ASP A O 1
ATOM 810 N N . VAL A 1 103 ? -11.063 4.791 -1.276 1.00 89.50 103 VAL A N 1
ATOM 811 C CA . VAL A 1 103 ? -10.012 3.814 -0.978 1.00 89.50 103 VAL A CA 1
ATOM 812 C C . VAL A 1 103 ? -10.029 2.704 -2.007 1.00 89.50 103 VAL A C 1
ATOM 814 O O . VAL A 1 103 ? -10.967 1.908 -2.094 1.00 89.50 103 VAL A O 1
ATOM 817 N N . SER A 1 104 ? -8.938 2.611 -2.757 1.00 89.94 104 SER A N 1
ATOM 818 C CA . SER A 1 104 ? -8.713 1.502 -3.673 1.00 89.94 104 SER A CA 1
ATOM 819 C C . SER A 1 104 ? -8.096 0.335 -2.917 1.00 89.94 104 SER A C 1
ATOM 821 O O . SER A 1 104 ? -7.041 0.462 -2.301 1.00 89.94 104 SER A O 1
ATOM 823 N N . VAL A 1 105 ? -8.738 -0.827 -2.974 1.00 90.56 105 VAL A N 1
ATOM 824 C CA . VAL A 1 105 ? -8.211 -2.052 -2.368 1.00 90.56 105 VAL A CA 1
ATOM 825 C C . VAL A 1 105 ? -7.620 -2.920 -3.488 1.00 90.56 105 VAL A C 1
ATOM 827 O O . VAL A 1 105 ? -8.228 -3.122 -4.534 1.00 90.56 105 VAL A O 1
ATOM 830 N N . GLY A 1 106 ? -6.401 -3.411 -3.311 1.00 89.75 106 GLY A N 1
ATOM 831 C CA . GLY A 1 106 ? -5.660 -4.202 -4.288 1.00 89.75 106 GLY A CA 1
ATOM 832 C C . GLY A 1 106 ? -5.290 -5.568 -3.729 1.00 89.75 106 GLY A C 1
ATOM 833 O O . GLY A 1 106 ? -5.042 -5.726 -2.534 1.00 89.75 106 GLY A O 1
ATOM 834 N N . ASN A 1 107 ? -5.244 -6.581 -4.589 1.00 89.06 107 ASN A N 1
ATOM 835 C CA . ASN A 1 107 ? -4.757 -7.900 -4.207 1.00 89.06 107 ASN A CA 1
ATOM 836 C C . ASN A 1 107 ? -3.275 -8.025 -4.565 1.00 89.06 107 ASN A C 1
ATOM 838 O O . ASN A 1 107 ? -2.946 -7.931 -5.743 1.00 89.06 107 ASN A O 1
ATOM 842 N N . LEU A 1 108 ? -2.407 -8.263 -3.581 1.00 87.94 108 LEU A N 1
ATOM 843 C CA . LEU A 1 108 ? -0.983 -8.509 -3.838 1.00 87.94 108 LEU A CA 1
ATOM 844 C C . LEU A 1 108 ? -0.683 -10.008 -3.873 1.00 87.94 108 LEU A C 1
ATOM 846 O O . LEU A 1 108 ? -0.055 -10.494 -4.804 1.00 87.94 108 LEU A O 1
ATOM 850 N N . ASP A 1 109 ? -1.159 -10.740 -2.866 1.00 86.75 109 ASP A N 1
ATOM 851 C CA . ASP A 1 109 ? -0.921 -12.177 -2.713 1.00 86.75 109 ASP A CA 1
ATOM 852 C C . ASP A 1 109 ? -2.023 -12.801 -1.833 1.00 86.75 109 ASP A C 1
ATOM 854 O O . ASP A 1 109 ? -2.863 -12.090 -1.282 1.00 86.75 109 ASP A O 1
ATOM 858 N N . GLY A 1 110 ? -2.029 -14.121 -1.629 1.00 86.88 110 GLY A N 1
ATOM 859 C CA . GLY A 1 110 ? -3.000 -14.830 -0.782 1.00 86.88 110 GLY A CA 1
ATOM 860 C C . GLY A 1 110 ? -3.054 -14.352 0.678 1.00 86.88 110 GLY A C 1
ATOM 861 O O . GLY A 1 110 ? -4.044 -14.594 1.374 1.00 86.88 110 GLY A O 1
ATOM 862 N N . LYS A 1 111 ? -2.018 -13.636 1.127 1.00 89.75 111 LYS A N 1
ATOM 863 C CA . LYS A 1 111 ? -1.867 -13.105 2.490 1.00 89.75 111 LYS A CA 1
ATOM 864 C C . LYS A 1 111 ? -1.709 -11.591 2.565 1.00 89.75 111 LYS A C 1
ATOM 866 O O . LYS A 1 111 ? -1.633 -11.057 3.668 1.00 89.75 111 LYS A O 1
ATOM 871 N N . HIS A 1 112 ? -1.642 -10.904 1.428 1.00 91.12 112 HIS A N 1
ATOM 872 C CA . HIS A 1 112 ? -1.312 -9.484 1.380 1.00 91.12 112 HIS A CA 1
ATOM 873 C C . HIS A 1 112 ? -2.371 -8.717 0.595 1.00 91.12 112 HIS A C 1
ATOM 875 O O . HIS A 1 112 ? -2.719 -9.081 -0.530 1.00 91.12 112 HIS A O 1
ATOM 881 N N . ILE A 1 113 ? -2.870 -7.642 1.195 1.00 92.19 113 ILE A N 1
ATOM 882 C CA . ILE A 1 113 ? -3.801 -6.708 0.562 1.00 92.19 113 ILE A CA 1
ATOM 883 C C . ILE A 1 113 ? -3.133 -5.339 0.527 1.00 92.19 113 ILE A C 1
ATOM 885 O O . ILE A 1 113 ? -2.512 -4.928 1.504 1.00 92.19 113 ILE A O 1
ATOM 889 N N . LEU A 1 114 ? -3.265 -4.645 -0.595 1.00 92.44 114 LEU A N 1
ATOM 890 C CA . LEU A 1 114 ? -2.895 -3.245 -0.736 1.00 92.44 114 LEU A CA 1
ATOM 891 C C . LEU A 1 114 ? -4.121 -2.376 -0.456 1.00 92.44 114 LEU A C 1
ATOM 893 O O . LEU A 1 114 ? -5.203 -2.651 -0.962 1.00 92.44 114 LEU A O 1
ATOM 897 N N . LEU A 1 115 ? -3.952 -1.326 0.326 1.00 92.19 115 LEU A N 1
ATOM 898 C CA . LEU A 1 115 ? -4.921 -0.255 0.504 1.00 92.19 115 LEU A CA 1
ATOM 899 C C . LEU A 1 115 ? -4.274 1.013 -0.032 1.00 92.19 115 LEU A C 1
ATOM 901 O O . LEU A 1 115 ? -3.176 1.341 0.397 1.00 92.19 115 LEU A O 1
ATOM 905 N N . ASN A 1 116 ? -4.910 1.697 -0.970 1.00 93.50 116 ASN A N 1
ATOM 906 C CA . ASN A 1 116 ? -4.422 2.965 -1.491 1.00 93.50 116 ASN A CA 1
ATOM 907 C C . ASN A 1 116 ? -5.451 4.048 -1.187 1.00 93.50 116 ASN A C 1
ATOM 909 O O . ASN A 1 116 ? -6.600 3.939 -1.627 1.00 93.50 116 ASN A O 1
ATOM 913 N N . PHE A 1 117 ? -5.035 5.045 -0.415 1.00 92.25 117 PHE A N 1
ATOM 914 C CA . PHE A 1 117 ? -5.873 6.174 -0.027 1.00 92.25 117 PHE A CA 1
ATOM 915 C C . PHE A 1 117 ? -5.668 7.324 -1.005 1.00 92.25 117 PHE A C 1
ATOM 917 O O . PHE A 1 117 ? -4.555 7.559 -1.470 1.00 92.25 117 PHE A O 1
ATOM 924 N N . ASP A 1 118 ? -6.741 8.043 -1.305 1.00 91.38 118 ASP A N 1
ATOM 925 C CA . ASP A 1 118 ? -6.651 9.268 -2.100 1.00 91.38 118 ASP A CA 1
ATOM 926 C C . ASP A 1 118 ? -6.115 10.449 -1.268 1.00 91.38 118 ASP A C 1
ATOM 928 O O . ASP A 1 118 ? -5.339 11.270 -1.755 1.00 91.38 118 ASP A O 1
ATOM 932 N N . GLN A 1 119 ? -6.479 10.492 0.018 1.00 90.38 119 GLN A N 1
ATOM 933 C CA . GLN A 1 119 ? -6.198 11.603 0.927 1.00 90.38 119 GLN A CA 1
ATOM 934 C C . GLN A 1 119 ? -5.201 11.216 2.029 1.00 90.38 119 GLN A C 1
ATOM 936 O O . GLN A 1 119 ? -5.234 10.109 2.581 1.00 90.38 119 GLN A O 1
ATOM 941 N N . GLU A 1 120 ? -4.323 12.154 2.385 1.00 91.50 120 GLU A N 1
ATOM 942 C CA . GLU A 1 120 ? -3.289 11.959 3.409 1.00 91.50 120 GLU A CA 1
ATOM 943 C C . GLU A 1 120 ? -3.886 11.843 4.815 1.00 91.50 120 GLU A C 1
ATOM 945 O O . GLU A 1 120 ? -3.386 11.095 5.661 1.00 91.50 120 GLU A O 1
ATOM 950 N N . GLU A 1 121 ? -4.985 12.553 5.060 1.00 90.06 121 GLU A N 1
ATOM 951 C CA . GLU A 1 121 ? -5.691 12.571 6.334 1.00 90.06 121 GLU A CA 1
ATOM 952 C C . GLU A 1 121 ? -6.242 11.184 6.663 1.00 90.06 121 GLU A C 1
ATOM 954 O O . GLU A 1 121 ? -6.091 10.711 7.791 1.00 90.06 121 GLU A O 1
ATOM 959 N N . ASP A 1 122 ? -6.828 10.505 5.674 1.00 89.12 122 ASP A N 1
ATOM 960 C CA . ASP A 1 122 ? -7.383 9.160 5.827 1.00 89.12 122 ASP A CA 1
ATOM 961 C C . ASP A 1 122 ? -6.278 8.114 6.022 1.00 89.12 122 ASP A C 1
ATOM 963 O O . ASP A 1 122 ? -6.396 7.243 6.894 1.00 89.12 122 ASP A O 1
ATOM 967 N N . TYR A 1 123 ? -5.165 8.251 5.289 1.00 90.38 123 TYR A N 1
ATOM 968 C CA . TYR A 1 123 ? -3.967 7.435 5.485 1.00 90.38 123 TYR A CA 1
ATOM 969 C C . TYR A 1 123 ? -3.442 7.552 6.924 1.00 90.38 123 TYR A C 1
ATOM 971 O O . TYR A 1 123 ? -3.243 6.543 7.602 1.00 90.38 123 TYR A O 1
ATOM 979 N N . CYS A 1 124 ? -3.294 8.776 7.439 1.00 88.75 124 CYS A N 1
ATOM 980 C CA . CYS A 1 124 ? -2.851 9.017 8.812 1.00 88.75 124 CYS A CA 1
ATOM 981 C C . CYS A 1 124 ? -3.872 8.528 9.856 1.00 88.75 124 CYS A C 1
ATOM 983 O O . CYS A 1 124 ? -3.502 7.951 10.885 1.00 88.75 124 CYS A O 1
ATOM 985 N N . ARG A 1 125 ? -5.171 8.724 9.602 1.00 84.75 125 ARG A N 1
ATOM 986 C CA . ARG A 1 125 ? -6.269 8.397 10.528 1.00 84.75 125 ARG A CA 1
ATOM 987 C C . ARG A 1 125 ? -6.345 6.911 10.863 1.00 84.75 125 ARG A C 1
ATOM 989 O O . ARG A 1 125 ? -6.714 6.567 11.988 1.00 84.75 125 ARG A O 1
ATOM 996 N N . ILE A 1 126 ? -5.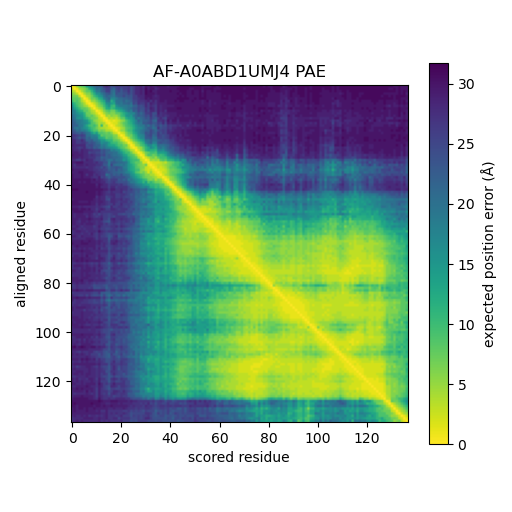955 6.040 9.935 1.00 82.69 126 ILE A N 1
ATOM 997 C CA . ILE A 1 126 ? -5.890 4.591 10.166 1.00 82.69 126 ILE A CA 1
ATOM 998 C C . ILE A 1 126 ? -4.879 4.224 11.254 1.00 82.69 126 ILE A C 1
ATOM 1000 O O . ILE A 1 126 ? -5.141 3.329 12.060 1.00 82.69 126 ILE A O 1
ATOM 1004 N N . PHE A 1 127 ? -3.763 4.944 11.346 1.00 80.69 127 PHE A N 1
ATOM 1005 C CA . PHE A 1 127 ? -2.766 4.721 12.395 1.00 80.69 127 PHE A CA 1
ATOM 1006 C C . PHE A 1 127 ? -3.139 5.395 13.722 1.00 80.69 127 PHE A C 1
ATOM 1008 O O . PHE A 1 127 ? -2.731 4.936 14.786 1.00 80.69 127 PHE A O 1
ATOM 1015 N N . ALA A 1 128 ? -3.935 6.466 13.679 1.00 73.31 128 ALA A N 1
ATOM 1016 C CA . ALA A 1 128 ? -4.133 7.375 14.807 1.00 73.31 128 ALA A CA 1
ATOM 1017 C C . ALA A 1 128 ? -5.143 6.919 15.883 1.00 73.31 128 ALA A C 1
ATOM 1019 O O . ALA A 1 128 ? -5.292 7.612 16.890 1.00 73.31 128 ALA A O 1
ATOM 1020 N N . LYS A 1 129 ? -5.865 5.796 15.727 1.00 63.34 129 LYS A N 1
ATOM 1021 C CA . LYS A 1 129 ? -6.908 5.402 16.699 1.00 63.34 129 LYS A CA 1
ATOM 1022 C C . LYS A 1 129 ? -6.811 3.967 17.233 1.00 63.34 129 LYS A C 1
ATOM 1024 O O . LYS A 1 129 ? -6.490 3.055 16.479 1.00 63.34 129 LYS A O 1
ATOM 1029 N N . PRO A 1 130 ? -7.303 3.704 18.465 1.00 61.47 130 PRO A N 1
ATOM 1030 C CA . PRO A 1 130 ? -7.581 2.354 18.969 1.00 61.47 130 PRO A CA 1
ATOM 1031 C C . PRO A 1 130 ? -8.850 1.727 18.339 1.00 61.47 130 PRO A C 1
ATOM 1033 O O . PRO A 1 130 ? -9.551 0.941 18.977 1.00 61.47 130 PRO A O 1
ATOM 1036 N N . VAL A 1 131 ? -9.190 2.070 17.087 1.00 55.59 131 VAL A N 1
ATOM 1037 C CA . VAL A 1 131 ? -10.399 1.576 16.384 1.00 55.59 131 VAL A CA 1
ATOM 1038 C C . VAL A 1 131 ? -10.239 0.118 15.937 1.00 55.59 131 VAL A C 1
ATOM 1040 O O . VAL A 1 131 ? -11.231 -0.586 15.762 1.00 55.59 131 VAL A O 1
ATOM 1043 N N . TRP A 1 132 ? -9.003 -0.384 15.883 1.00 59.47 132 TRP A N 1
ATOM 1044 C CA . TRP A 1 132 ? -8.682 -1.795 15.646 1.00 59.47 132 TRP A CA 1
ATOM 1045 C C . TRP A 1 132 ? -9.369 -2.746 16.637 1.00 59.47 132 TRP A C 1
ATOM 1047 O O . TRP A 1 132 ? -9.665 -3.882 16.285 1.00 59.47 132 TRP A O 1
ATOM 1057 N N . SER A 1 133 ? -9.703 -2.272 17.844 1.00 56.06 133 SER A N 1
ATOM 1058 C CA . SER A 1 133 ? -10.449 -3.048 18.848 1.00 56.06 133 SER A CA 1
ATOM 1059 C C . SER A 1 133 ? -11.866 -3.444 18.405 1.00 56.06 133 SER A C 1
ATOM 1061 O O . SER A 1 133 ? -12.438 -4.387 18.952 1.00 56.06 133 SER A O 1
ATOM 1063 N N . LYS A 1 134 ? -12.434 -2.758 17.402 1.00 53.47 134 LYS A N 1
ATOM 1064 C CA . LYS A 1 134 ? -13.770 -3.041 16.853 1.00 53.47 134 LYS A CA 1
ATOM 1065 C C . LYS A 1 134 ? -13.743 -3.877 15.571 1.00 53.47 134 LYS A C 1
ATOM 1067 O O . LYS A 1 134 ? -14.796 -4.343 15.140 1.00 53.47 134 LYS A O 1
ATOM 1072 N N . LEU A 1 135 ? -12.571 -4.097 14.973 1.00 55.72 135 LEU A N 1
ATOM 1073 C CA . LEU A 1 135 ? -12.432 -4.884 13.752 1.00 55.72 135 LEU A CA 1
ATOM 1074 C C . LEU A 1 135 ? -12.315 -6.374 14.083 1.00 55.72 135 LEU A C 1
ATOM 1076 O O . LEU A 1 135 ? -11.263 -6.856 14.497 1.00 55.72 135 LEU A O 1
ATOM 1080 N N . LYS A 1 136 ? -13.408 -7.113 13.884 1.00 55.59 136 LYS A N 1
ATOM 1081 C CA . LYS A 1 136 ? -13.402 -8.580 13.887 1.00 55.59 136 LYS A CA 1
ATOM 1082 C C . LYS A 1 136 ? -13.408 -9.068 12.437 1.00 55.59 136 LYS A C 1
ATOM 1084 O O . LYS A 1 136 ? -14.365 -8.796 11.716 1.00 55.59 136 LYS A O 1
ATOM 1089 N N . PHE A 1 137 ? -12.338 -9.743 12.019 1.00 50.56 137 PHE A N 1
ATOM 1090 C CA . PHE A 1 137 ? -12.181 -10.309 10.672 1.00 50.56 137 PHE A CA 1
ATOM 1091 C C . PHE A 1 137 ? -12.691 -11.754 10.596 1.00 50.56 137 PHE A C 1
ATOM 1093 O O . PHE A 1 137 ? -12.396 -12.513 11.543 1.00 50.56 137 PHE A O 1
#

pLDDT: mean 75.06, std 16.37, range [39.75, 93.5]

Mean predicted aligned error: 16.07 Å

InterPro domains:
  IPR025558 Domain of unknown function DUF4283 [PF14111] (72-133)

Nearest PDB structures (foldseek):
  9j8p-assembly1_A  TM=5.634E-01  e=1.569E-01  Homo sapiens
  8idf-assembly1_A  TM=6.080E-01  e=5.077E-01  Homo sapiens
  5wu6-assembly2_B  TM=6.105E-01  e=5.784E-01  Homo sapiens
  6i1y-assembly1_A  TM=6.033E-01  e=1.265E+00  Vibrio vulnificus
  1lxj-assembly1_A  TM=3.325E-01  e=1.351E+00  Saccharomyces cerevisiae

Radius of gyration: 26.32 Å; Cα contacts (8 Å, |Δi|>4): 90; chains: 1; bounding box: 76×70×47 Å

Secondary structure (DSSP, 8-state):
------PPP-----HHHHHS-----------HHHHHHHS--S----PPPEEETTEEE----HHHHHHHHHTTTTEEEEE-SSSPPPHHHHHHHHHTT--SS-EEEEEEETTEEEEEESSHHHHHHHHSSGGGGG---

Sequence (137 aa):
MAEEGIYPPMCRKSYAEVVGRKAAIPSREKSFEGIVTGMKSDNVDVREASVYKNEPYIPVSKEEMQKLAQWFKYGLVGKFSHVKPPFVKVQQALNTFELSGDVSVGNLDGKHILLNFDQEEDYCRIFAKPVWSKLKF

Solvent-accessible surface area (backbone atoms only — not comparable to full-atom values): 9073 Å² total; per-residue (Å²): 142,81,88,82,81,83,73,76,83,80,79,79,75,51,71,68,63,71,65,66,72,67,76,85,66,89,72,81,78,67,48,70,65,56,51,60,68,65,49,78,66,78,76,76,78,86,70,79,79,40,77,56,95,92,36,85,39,72,93,74,54,72,69,54,52,49,59,61,47,55,78,47,70,47,50,44,79,46,78,40,95,70,67,50,77,59,66,68,60,52,52,56,55,53,61,73,66,68,59,89,58,63,71,53,76,42,84,74,52,73,29,32,36,36,39,33,38,75,40,69,67,52,50,50,51,68,75,74,50,84,60,65,84,73,66,81,131

Organism: NCBI:txid126358